Protein AF-A0AA48KGI3-F1 (afdb_monomer_lite)

Secondary structure (DSSP, 8-state):
------------------STTSTTSTTSHHHHHHHHHHHTT---S---EEES-S--B-STT----SSGGGGGTS-SSB-SEEEE--TT-HHHHHHHHHHHHHH-SS-EEEE-PPTTSS--SS-EEE---------

Sequence (135 aa):
MGKEGQHQAIDLVAFTLEEPPFFRTEHMGSAHHAKGLRDAGREVKAMVALEMIGYFSDAPRSQGYPIGLLKLFYPSQGDFIAVVGNLGGFGLTRLVKGAMRAATPLPVQSINPPKPFPASTFRIISITGRKASRP

pLDDT: mean 77.74, std 17.71, range [29.34, 96.0]

Structure (mmCIF, N/CA/C/O backbone):
data_AF-A0AA48KGI3-F1
#
_entry.id   AF-A0AA48KGI3-F1
#
loop_
_atom_site.group_PDB
_atom_site.id
_atom_site.type_symbol
_atom_site.label_atom_id
_atom_site.label_alt_id
_atom_site.label_comp_id
_atom_site.label_asym_id
_atom_site.label_entity_id
_atom_site.label_seq_id
_atom_site.pdbx_PDB_ins_code
_atom_site.Cartn_x
_atom_site.Cartn_y
_atom_site.Cartn_z
_atom_site.occupancy
_atom_site.B_iso_or_equiv
_atom_site.auth_seq_id
_atom_site.auth_comp_id
_atom_site.auth_asym_id
_atom_site.auth_atom_id
_atom_site.pdbx_PDB_model_num
ATOM 1 N N . MET A 1 1 ? -15.051 -27.908 18.268 1.00 35.75 1 MET A N 1
ATOM 2 C CA . MET A 1 1 ? -15.424 -26.509 18.567 1.00 35.75 1 MET A CA 1
ATOM 3 C C . MET A 1 1 ? -15.071 -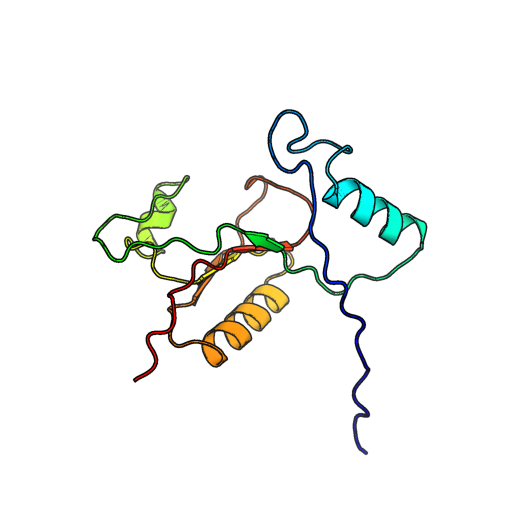25.663 17.345 1.00 35.75 1 MET A C 1
ATOM 5 O O . MET A 1 1 ? -13.910 -25.313 17.170 1.00 35.75 1 MET A O 1
ATOM 9 N N . GLY A 1 2 ? -16.011 -25.488 16.412 1.00 40.22 2 GLY A N 1
ATOM 10 C CA . GLY A 1 2 ? -15.762 -24.784 15.150 1.00 40.22 2 GLY A CA 1
ATOM 11 C C . GLY A 1 2 ? -15.642 -23.282 15.386 1.00 40.22 2 GLY A C 1
ATOM 12 O O . GLY A 1 2 ? -16.462 -22.709 16.095 1.00 40.22 2 GLY A O 1
ATOM 13 N N . LYS A 1 3 ? -14.612 -22.640 14.828 1.00 46.69 3 LYS A N 1
ATOM 14 C CA . LYS A 1 3 ? -14.581 -21.178 14.750 1.00 46.69 3 LYS A CA 1
ATOM 15 C C . LYS A 1 3 ? -15.555 -20.763 13.654 1.00 46.69 3 LYS A C 1
ATOM 17 O O . LYS A 1 3 ? -15.201 -20.816 12.480 1.00 46.69 3 LYS A O 1
ATOM 22 N N . GLU A 1 4 ? -16.773 -20.396 14.037 1.00 46.84 4 GLU A N 1
ATOM 23 C CA . GLU A 1 4 ? -17.673 -19.646 13.164 1.00 46.84 4 GLU A CA 1
ATOM 24 C C . GLU A 1 4 ? -16.917 -18.412 12.656 1.00 46.84 4 GLU A C 1
ATOM 26 O O . GLU A 1 4 ? -16.360 -17.627 13.432 1.00 46.84 4 GLU A O 1
ATOM 31 N N . GLY A 1 5 ? -16.779 -18.318 11.334 1.00 49.88 5 GLY A N 1
ATOM 32 C CA . GLY A 1 5 ? -16.014 -17.265 10.687 1.00 49.88 5 GLY A CA 1
ATOM 33 C C . GLY A 1 5 ? -16.661 -15.922 10.983 1.00 49.88 5 GLY A C 1
ATOM 34 O O . GLY A 1 5 ? -17.792 -15.679 10.579 1.00 49.88 5 GLY A O 1
ATOM 35 N N . GLN A 1 6 ? -15.958 -15.038 11.687 1.00 60.78 6 GLN A N 1
ATOM 36 C CA . GLN A 1 6 ? -16.420 -13.664 11.841 1.00 60.78 6 GLN A CA 1
ATOM 37 C C . GLN A 1 6 ? -16.482 -13.016 10.457 1.00 60.78 6 GLN A C 1
ATOM 39 O O . GLN A 1 6 ? -15.441 -12.754 9.850 1.00 60.78 6 GLN A O 1
ATOM 44 N N . HIS A 1 7 ? -17.695 -12.764 9.961 1.00 67.62 7 HIS A N 1
ATOM 45 C CA . HIS A 1 7 ? -17.908 -11.969 8.758 1.00 67.62 7 HIS A CA 1
ATOM 46 C C . HIS A 1 7 ? -17.325 -10.579 9.012 1.00 67.62 7 HIS A C 1
ATOM 48 O O . HIS A 1 7 ? -17.794 -9.829 9.867 1.00 67.62 7 HIS A O 1
ATOM 54 N N . GLN A 1 8 ? -16.240 -10.264 8.313 1.00 77.25 8 GLN A N 1
ATOM 55 C CA . GLN A 1 8 ? -15.561 -8.985 8.436 1.00 77.25 8 GLN A CA 1
ATOM 56 C C . GLN A 1 8 ? -16.114 -8.065 7.350 1.00 77.25 8 GLN A C 1
ATOM 58 O O . GLN A 1 8 ? -16.097 -8.429 6.176 1.00 77.25 8 GLN A O 1
ATOM 63 N N . ALA A 1 9 ? -16.641 -6.904 7.741 1.00 88.31 9 ALA A N 1
ATOM 64 C CA . ALA A 1 9 ? -17.116 -5.915 6.782 1.00 88.31 9 ALA A CA 1
ATOM 65 C C . ALA A 1 9 ? -15.939 -5.396 5.943 1.00 88.31 9 ALA A C 1
ATOM 67 O O . ALA A 1 9 ? -14.866 -5.112 6.481 1.00 88.31 9 ALA A O 1
ATOM 68 N N . ILE A 1 10 ? -16.151 -5.294 4.632 1.00 90.19 10 ILE A N 1
ATOM 69 C CA . ILE A 1 10 ? -15.181 -4.762 3.676 1.00 90.19 10 ILE A CA 1
ATOM 70 C C . ILE A 1 10 ? -15.807 -3.530 3.033 1.00 90.19 10 ILE A C 1
ATOM 72 O O . ILE A 1 10 ? -16.849 -3.639 2.389 1.00 90.19 10 ILE A O 1
ATOM 76 N N . ASP A 1 11 ? -15.137 -2.390 3.175 1.00 91.25 11 ASP A N 1
ATOM 77 C CA . ASP A 1 11 ? -15.496 -1.158 2.481 1.00 91.25 11 ASP A CA 1
ATOM 78 C C . ASP A 1 11 ? -14.632 -1.049 1.212 1.00 91.25 11 ASP A C 1
ATOM 80 O O . ASP A 1 11 ? -13.401 -1.006 1.284 1.00 91.25 11 ASP A O 1
ATOM 84 N N . LEU A 1 12 ? -15.273 -1.028 0.041 1.00 93.12 12 LEU A N 1
ATOM 85 C CA . LEU A 1 12 ? -14.619 -0.725 -1.234 1.00 93.12 12 LEU A CA 1
ATOM 86 C C . LEU A 1 12 ? -14.856 0.749 -1.550 1.00 93.12 12 LEU A C 1
ATOM 88 O O . LEU A 1 12 ? -15.993 1.160 -1.775 1.00 93.12 12 LEU A O 1
ATOM 92 N N . VAL A 1 13 ? -13.788 1.545 -1.543 1.00 92.62 13 VAL A N 1
ATOM 93 C CA . VAL A 1 13 ? -13.886 3.004 -1.655 1.00 92.62 13 VAL A CA 1
ATOM 94 C C . VAL A 1 13 ? -12.927 3.514 -2.722 1.00 92.62 13 VAL A C 1
ATOM 96 O O . VAL A 1 13 ? -11.745 3.177 -2.713 1.00 92.62 13 VAL A O 1
ATOM 99 N N . ALA A 1 14 ? -13.439 4.344 -3.629 1.00 91.44 14 ALA A N 1
ATOM 100 C CA . ALA A 1 14 ? -12.645 5.086 -4.599 1.00 91.44 14 ALA A CA 1
ATOM 101 C C . ALA A 1 14 ? -12.515 6.537 -4.121 1.00 91.44 14 ALA A C 1
ATOM 103 O O . ALA A 1 14 ? -13.507 7.263 -4.053 1.00 91.44 14 ALA A O 1
ATOM 104 N N . PHE A 1 15 ? -11.304 6.947 -3.743 1.00 89.56 15 PHE A N 1
ATOM 105 C CA . PHE A 1 15 ? -11.052 8.302 -3.257 1.00 89.56 15 PHE A CA 1
ATOM 106 C C . PHE A 1 15 ? -10.787 9.273 -4.408 1.00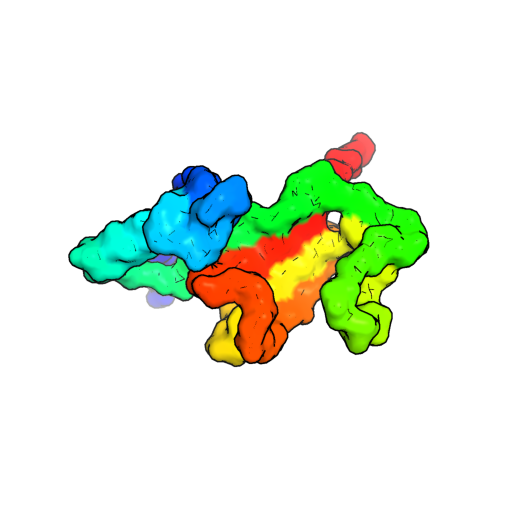 89.56 15 PHE A C 1
ATOM 108 O O . PHE A 1 15 ? -10.132 8.933 -5.389 1.00 89.56 15 PHE A O 1
ATOM 115 N N . THR A 1 16 ? -11.273 10.502 -4.256 1.00 90.75 16 THR A N 1
ATOM 116 C CA . THR A 1 16 ? -11.022 11.625 -5.166 1.00 90.75 16 THR A CA 1
ATOM 117 C C . THR A 1 16 ? -10.025 12.611 -4.553 1.00 90.75 16 THR A C 1
ATOM 119 O O . THR A 1 16 ? -9.790 12.591 -3.341 1.00 90.75 16 THR A O 1
ATOM 122 N N . LEU A 1 17 ? -9.510 13.530 -5.382 1.00 88.25 17 LEU A N 1
ATOM 123 C CA . LEU A 1 17 ? -8.647 14.648 -4.965 1.00 88.25 17 LEU A CA 1
ATOM 124 C C . LEU A 1 17 ? -7.318 14.205 -4.328 1.00 88.25 17 LEU A C 1
ATOM 126 O O . LEU A 1 17 ? -6.852 14.825 -3.376 1.00 88.25 17 LEU A O 1
ATOM 130 N N . GLU A 1 18 ? -6.735 13.109 -4.821 1.00 81.06 18 GLU A N 1
ATOM 131 C CA . GLU A 1 18 ? -5.412 12.656 -4.376 1.00 81.06 18 GLU A CA 1
ATOM 132 C C . GLU A 1 18 ? -4.308 13.573 -4.922 1.00 81.06 18 GLU A C 1
ATOM 134 O O . GLU A 1 18 ? -3.421 13.955 -4.177 1.00 81.06 18 GLU A O 1
ATOM 139 N N . GLU A 1 19 ? -4.451 14.063 -6.152 1.00 79.25 19 GLU A N 1
ATOM 140 C CA . GLU A 1 19 ? -3.463 14.920 -6.812 1.00 79.25 19 GLU A CA 1
ATOM 141 C C . GLU A 1 19 ? -3.491 16.396 -6.339 1.00 79.25 19 GLU A C 1
ATOM 143 O O . GLU A 1 19 ? -4.481 16.874 -5.757 1.00 79.25 19 GLU A O 1
ATOM 148 N N . PRO A 1 20 ? -2.420 17.178 -6.597 1.00 79.25 20 PRO A N 1
ATOM 149 C CA . PRO A 1 20 ? -2.437 18.628 -6.422 1.00 79.25 20 PRO A CA 1
ATOM 150 C C . PRO A 1 20 ? -3.647 19.275 -7.130 1.00 79.25 20 PRO A C 1
ATOM 152 O O . PRO A 1 20 ? -4.012 18.852 -8.227 1.00 79.25 20 PRO A O 1
ATOM 155 N N . PRO A 1 21 ? -4.280 20.308 -6.540 1.00 86.88 21 PRO A N 1
ATOM 156 C CA . PRO A 1 21 ? -3.822 21.112 -5.400 1.00 86.88 21 PRO A CA 1
ATOM 157 C C . PRO A 1 21 ? -4.157 20.542 -4.011 1.00 86.88 21 PRO A C 1
ATOM 159 O O . PRO A 1 21 ? -3.723 21.108 -3.012 1.00 86.88 21 PRO A O 1
ATOM 162 N N . PHE A 1 22 ? -4.920 19.450 -3.921 1.00 84.56 22 PHE A N 1
ATOM 163 C CA . PHE A 1 22 ? -5.415 18.927 -2.639 1.00 84.56 22 PHE A CA 1
ATOM 164 C C . PHE A 1 22 ? -4.535 17.836 -2.028 1.00 84.56 22 PHE A C 1
ATOM 166 O O . PHE A 1 22 ? -4.759 17.456 -0.873 1.00 84.56 22 PHE A O 1
ATOM 173 N N . PHE A 1 23 ? -3.523 17.364 -2.759 1.00 82.44 23 PHE A N 1
ATOM 174 C CA . PHE A 1 23 ? -2.558 16.385 -2.269 1.00 82.44 23 PHE A CA 1
ATOM 175 C C . PHE A 1 23 ? -2.025 16.748 -0.879 1.00 82.44 23 PHE A C 1
ATOM 177 O O . PHE A 1 23 ? -1.511 17.843 -0.643 1.00 82.44 23 PHE A O 1
ATOM 184 N N . ARG A 1 24 ? -2.127 15.787 0.045 1.00 81.06 24 ARG A N 1
ATOM 185 C CA . ARG A 1 24 ? -1.693 15.878 1.452 1.00 81.06 24 ARG A CA 1
ATOM 186 C C . ARG A 1 24 ? -2.428 16.934 2.289 1.00 81.06 24 ARG A C 1
ATOM 188 O O . ARG A 1 24 ? -1.883 17.387 3.295 1.00 81.06 24 ARG A O 1
ATOM 195 N N . THR A 1 25 ? -3.659 17.286 1.923 1.00 85.44 25 THR A N 1
ATOM 196 C CA . THR A 1 25 ? -4.535 18.171 2.712 1.00 85.44 25 THR A CA 1
ATOM 197 C C . THR A 1 25 ? -5.710 17.408 3.331 1.00 85.44 25 THR A C 1
ATOM 199 O O . THR A 1 25 ? -5.985 16.257 2.989 1.00 85.44 25 THR A O 1
ATOM 202 N N . GLU A 1 26 ? -6.444 18.053 4.238 1.00 87.12 26 GLU A N 1
ATOM 203 C CA . GLU A 1 26 ? -7.674 17.496 4.817 1.00 87.12 26 GLU A CA 1
ATOM 204 C C . GLU A 1 26 ? -8.839 17.390 3.819 1.00 87.12 26 GLU A C 1
ATOM 206 O O . GLU A 1 26 ? -9.814 16.694 4.092 1.00 87.12 26 GLU A O 1
ATOM 211 N N . HIS A 1 27 ? -8.714 18.023 2.649 1.00 90.69 27 HIS A N 1
ATOM 212 C CA . HIS A 1 27 ? -9.725 18.020 1.592 1.00 90.69 27 HIS A CA 1
ATOM 213 C C . HIS A 1 27 ? -9.668 16.777 0.692 1.00 90.69 27 HIS A C 1
ATOM 215 O O . HIS A 1 27 ? -10.544 16.589 -0.151 1.00 90.69 27 HIS A O 1
ATOM 221 N N . MET A 1 28 ? -8.666 15.906 0.861 1.00 91.50 28 MET A N 1
ATOM 222 C CA . MET A 1 28 ? -8.613 14.628 0.148 1.00 91.50 28 MET A CA 1
ATOM 223 C C . MET A 1 28 ? -9.818 13.756 0.524 1.00 91.50 28 MET A C 1
ATOM 225 O O . MET A 1 28 ? -10.193 13.665 1.697 1.00 91.50 28 MET A O 1
ATOM 229 N N . GLY A 1 29 ? -10.376 13.019 -0.443 1.00 90.50 29 GLY A N 1
ATOM 230 C CA . GLY A 1 29 ? -11.484 12.095 -0.174 1.00 90.50 29 GLY A CA 1
ATOM 231 C C . GLY A 1 29 ? -11.136 11.048 0.894 1.00 90.50 29 GLY A C 1
ATOM 232 O O . GLY A 1 29 ? -11.970 10.702 1.732 1.00 90.50 29 GLY A O 1
ATOM 233 N N . SER A 1 30 ? -9.876 10.601 0.927 1.00 89.62 30 SER A N 1
ATOM 234 C CA . SER A 1 30 ? -9.360 9.682 1.947 1.00 89.62 30 SER A CA 1
ATOM 235 C C . SER A 1 30 ? -9.319 10.305 3.346 1.00 89.62 30 SER A C 1
ATOM 237 O O . SER A 1 30 ? -9.669 9.635 4.319 1.00 89.62 30 SER A O 1
ATOM 239 N N . ALA A 1 31 ? -8.960 11.589 3.463 1.00 89.94 31 ALA A N 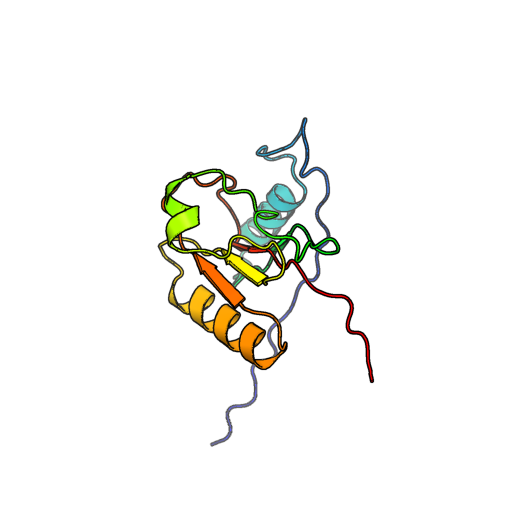1
ATOM 240 C CA . ALA A 1 31 ? -8.938 12.315 4.732 1.00 89.94 31 ALA A CA 1
ATOM 241 C C . ALA A 1 31 ? -10.356 12.510 5.293 1.00 89.94 31 ALA A C 1
ATOM 243 O O . ALA A 1 31 ? -10.597 12.239 6.474 1.00 89.94 31 ALA A O 1
ATOM 244 N N . HIS A 1 32 ? -11.312 12.882 4.437 1.00 92.69 32 HIS A N 1
ATOM 245 C CA . HIS A 1 32 ? -12.725 12.975 4.807 1.00 92.69 32 HIS A CA 1
ATOM 246 C C . HIS A 1 32 ? -13.297 11.629 5.262 1.00 92.69 32 HIS A C 1
ATOM 248 O O . HIS A 1 32 ? -13.930 11.551 6.316 1.00 92.69 32 HIS A O 1
ATOM 254 N N . HIS A 1 33 ? -13.045 10.554 4.511 1.00 91.81 33 HIS A N 1
ATOM 255 C CA . HIS A 1 33 ? -13.531 9.221 4.863 1.00 91.81 33 HIS A CA 1
ATOM 256 C C . HIS A 1 33 ? -12.948 8.731 6.195 1.00 91.81 33 HIS A C 1
ATOM 258 O O . HIS A 1 33 ? -13.676 8.266 7.071 1.00 91.81 33 HIS A O 1
ATOM 264 N N . ALA A 1 34 ? -11.642 8.913 6.391 1.00 90.81 34 ALA A N 1
ATOM 265 C CA . ALA A 1 34 ? -10.966 8.599 7.640 1.00 90.81 34 ALA A CA 1
ATOM 266 C C . ALA A 1 34 ? -11.532 9.357 8.844 1.00 90.81 34 ALA A C 1
ATOM 268 O O . ALA A 1 34 ? -11.723 8.773 9.914 1.00 90.81 34 ALA A O 1
ATOM 269 N N . LYS A 1 35 ? -11.804 10.657 8.673 1.00 91.12 35 LYS A N 1
ATOM 270 C CA . LYS A 1 35 ? -12.456 11.475 9.694 1.00 91.12 35 LYS A CA 1
ATOM 271 C C . LYS A 1 35 ? -13.853 10.940 10.005 1.00 91.12 35 LYS A C 1
ATOM 273 O O . LYS A 1 35 ? -14.151 10.747 11.176 1.00 91.12 35 LYS A O 1
ATOM 278 N N . GLY A 1 36 ? -14.657 10.623 8.990 1.00 93.81 36 GLY A N 1
ATOM 279 C CA . GLY A 1 36 ? -15.992 10.050 9.175 1.00 93.81 36 GLY A CA 1
ATOM 280 C C . GLY A 1 36 ? -15.979 8.728 9.949 1.00 93.81 36 GLY A C 1
ATOM 281 O O . GLY A 1 36 ? -16.755 8.559 10.885 1.00 93.81 36 GLY A O 1
ATOM 282 N N . LEU A 1 37 ? -15.055 7.816 9.626 1.00 92.31 37 LEU A N 1
ATOM 283 C CA . LEU A 1 37 ? -14.891 6.556 10.362 1.00 92.31 37 LEU A CA 1
ATOM 284 C C . LEU A 1 37 ? -14.517 6.792 11.830 1.00 92.31 37 LEU A C 1
ATOM 286 O O . LEU A 1 37 ? -15.087 6.159 12.719 1.00 92.31 37 LEU A O 1
ATOM 290 N N . ARG A 1 38 ? -13.587 7.718 12.090 1.00 91.12 38 ARG A N 1
ATOM 291 C CA . ARG A 1 38 ? -13.171 8.072 13.452 1.00 91.12 38 ARG A CA 1
ATOM 292 C C . ARG A 1 38 ? -14.314 8.696 14.248 1.00 91.12 38 ARG A C 1
ATOM 294 O O . ARG A 1 38 ? -14.540 8.292 15.383 1.00 91.12 38 ARG A O 1
ATOM 301 N N . ASP A 1 39 ? -15.023 9.653 13.660 1.00 94.81 39 ASP A N 1
ATOM 302 C CA . ASP A 1 39 ? -16.123 10.365 14.314 1.00 94.81 39 ASP A CA 1
ATOM 303 C C . ASP A 1 39 ? -17.307 9.416 14.602 1.00 94.81 39 ASP A C 1
ATOM 305 O O . ASP A 1 39 ? -17.994 9.570 15.607 1.00 94.81 39 ASP A O 1
ATOM 309 N N . ALA A 1 40 ? -17.494 8.378 13.778 1.00 94.88 40 ALA A N 1
ATOM 310 C CA . ALA A 1 40 ? -18.465 7.305 13.999 1.00 94.88 40 ALA A CA 1
ATOM 311 C C . ALA A 1 40 ? -17.976 6.187 14.947 1.00 94.88 40 ALA A C 1
ATOM 313 O O . ALA A 1 40 ? -18.674 5.188 15.118 1.00 94.88 40 ALA A O 1
ATOM 314 N N . GLY A 1 41 ? -16.771 6.295 15.522 1.00 92.38 41 GLY A N 1
ATOM 315 C CA . GLY A 1 41 ? -16.206 5.277 16.416 1.00 92.38 41 GLY A CA 1
ATOM 316 C C . GLY A 1 41 ? -15.951 3.918 15.747 1.00 92.38 41 GLY A C 1
ATOM 317 O O . GLY A 1 41 ? -15.945 2.889 16.420 1.00 92.38 41 GLY A O 1
ATOM 318 N N . ARG A 1 42 ? -15.770 3.885 14.420 1.00 90.38 42 ARG A N 1
ATOM 319 C CA . ARG A 1 42 ? -15.577 2.649 13.650 1.00 90.38 42 ARG A CA 1
ATOM 320 C C . ARG A 1 42 ? -14.141 2.149 13.784 1.00 90.38 42 ARG A C 1
ATOM 322 O O . ARG A 1 42 ? -13.193 2.830 13.393 1.00 90.38 42 ARG A O 1
ATOM 329 N N . GLU A 1 43 ? -13.977 0.921 14.266 1.00 87.75 43 GLU A N 1
ATOM 330 C CA . GLU A 1 43 ? -12.669 0.269 14.310 1.00 87.75 43 GLU A CA 1
ATOM 331 C C . GLU A 1 43 ? -12.262 -0.247 12.919 1.00 87.75 43 GLU A C 1
ATOM 333 O O . GLU A 1 43 ? -12.982 -1.022 12.286 1.00 87.75 43 GLU A O 1
ATOM 338 N N . VAL A 1 44 ? -11.075 0.153 12.451 1.00 87.12 44 VAL A N 1
ATOM 339 C CA . VAL A 1 44 ? -10.504 -0.288 11.170 1.00 87.12 44 VAL A CA 1
ATOM 340 C C . VAL A 1 44 ? -9.297 -1.182 11.429 1.00 87.12 44 VAL A C 1
ATOM 342 O O . VAL A 1 44 ? -8.226 -0.712 11.815 1.00 87.12 44 VAL A O 1
ATOM 345 N N . LYS A 1 45 ? -9.439 -2.483 11.155 1.00 86.25 45 LYS A N 1
ATOM 346 C CA . LYS A 1 45 ? -8.345 -3.456 11.331 1.00 86.25 45 LYS A CA 1
ATOM 347 C C . LYS A 1 45 ? -7.207 -3.237 10.340 1.00 86.25 45 LYS A C 1
ATOM 349 O O . LYS A 1 45 ? -6.031 -3.364 10.697 1.00 86.25 45 LYS A O 1
ATOM 354 N N . ALA A 1 46 ? -7.545 -2.928 9.089 1.00 84.94 46 ALA A N 1
ATOM 355 C CA . ALA A 1 46 ? -6.603 -2.641 8.018 1.00 84.94 46 ALA A CA 1
ATOM 356 C C . ALA A 1 46 ? -7.251 -1.818 6.903 1.00 84.94 46 ALA A C 1
ATOM 358 O O . ALA A 1 46 ? -8.462 -1.832 6.731 1.00 84.94 46 ALA A O 1
ATOM 359 N N . MET A 1 47 ? -6.402 -1.140 6.138 1.00 86.88 47 MET A N 1
ATOM 360 C CA . MET A 1 47 ? -6.740 -0.515 4.866 1.00 86.88 47 MET A CA 1
ATOM 361 C C . MET A 1 47 ? -5.752 -1.065 3.833 1.00 86.88 47 MET A C 1
ATOM 363 O O . MET A 1 47 ? -4.628 -1.418 4.191 1.00 86.88 47 MET A O 1
ATOM 367 N N . VAL A 1 48 ? -6.195 -1.222 2.594 1.00 86.38 48 VAL A N 1
ATOM 368 C CA . VAL A 1 48 ? -5.366 -1.643 1.464 1.00 86.38 48 VAL A CA 1
ATOM 369 C C . VAL A 1 48 ? -5.638 -0.628 0.367 1.00 86.38 48 VAL A C 1
ATOM 371 O O . VAL A 1 48 ? -6.678 -0.704 -0.279 1.00 86.38 48 VAL A O 1
ATOM 374 N N . ALA A 1 49 ? -4.757 0.355 0.198 1.00 86.25 49 ALA A N 1
ATOM 375 C CA . ALA A 1 49 ? -4.849 1.260 -0.945 1.00 86.25 49 ALA A CA 1
ATOM 376 C C . ALA A 1 49 ? -4.136 0.634 -2.137 1.00 86.25 49 ALA A C 1
ATOM 378 O O . ALA A 1 49 ? -2.973 0.257 -2.007 1.00 86.25 49 ALA A O 1
ATOM 379 N N . LEU A 1 50 ? -4.833 0.520 -3.265 1.00 84.94 50 LEU A N 1
ATOM 380 C CA . LEU A 1 50 ? -4.254 0.089 -4.530 1.00 84.94 50 LEU A CA 1
ATOM 381 C C . LEU A 1 50 ? -3.721 1.315 -5.259 1.00 84.94 50 LEU A C 1
ATOM 383 O O . LEU A 1 50 ? -4.499 2.178 -5.655 1.00 84.94 50 LEU A O 1
ATOM 387 N N . GLU A 1 51 ? -2.409 1.366 -5.458 1.00 74.38 51 GLU A N 1
ATOM 388 C CA . GLU A 1 51 ? -1.768 2.463 -6.180 1.00 74.38 51 GLU A CA 1
ATOM 389 C C . GLU A 1 51 ? -0.891 1.965 -7.319 1.00 74.38 51 GLU A C 1
ATOM 391 O O . GLU A 1 51 ? -0.207 0.941 -7.197 1.00 74.38 51 GLU A O 1
ATOM 396 N N . MET A 1 52 ? -0.915 2.739 -8.408 1.00 73.81 52 MET A N 1
ATOM 397 C CA . MET A 1 52 ? -0.157 2.506 -9.639 1.00 73.81 52 MET A CA 1
ATOM 398 C C . MET A 1 52 ? -0.428 1.132 -10.278 1.00 73.81 52 MET A C 1
ATOM 400 O O . MET A 1 52 ? 0.488 0.417 -10.672 1.00 73.81 52 MET A O 1
ATOM 404 N N . ILE A 1 53 ? -1.703 0.756 -10.399 1.00 73.06 53 ILE A 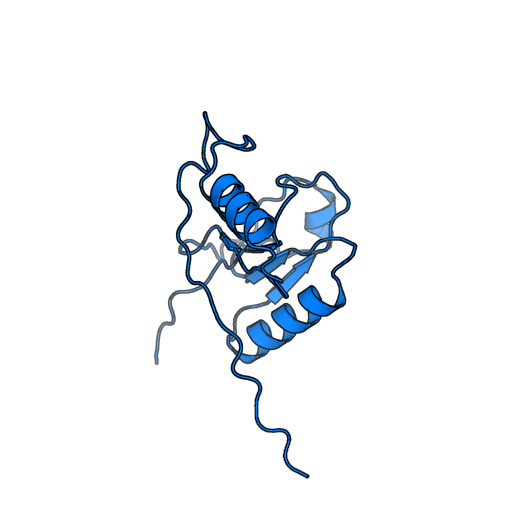N 1
ATOM 405 C CA . ILE A 1 5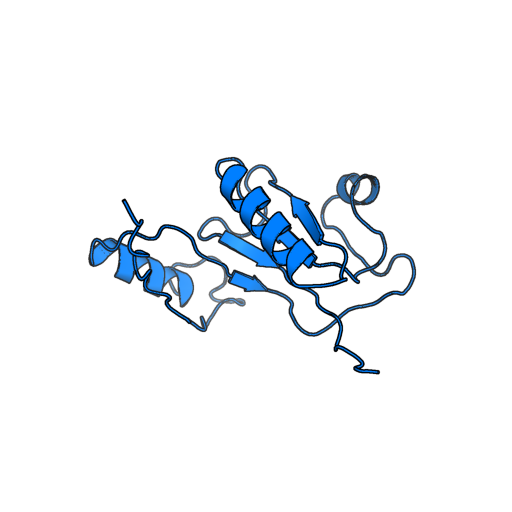3 ? -2.130 -0.458 -11.112 1.00 73.06 53 ILE A CA 1
ATOM 406 C C . ILE A 1 53 ? -2.234 -0.202 -12.628 1.00 73.06 53 ILE A C 1
ATOM 408 O O . ILE A 1 53 ? -2.677 0.862 -13.053 1.00 73.06 53 ILE A O 1
ATOM 412 N N . GLY A 1 54 ? -1.885 -1.196 -13.454 1.00 68.88 54 GLY A N 1
ATOM 413 C CA . GLY A 1 54 ? -2.238 -1.222 -14.886 1.00 68.88 54 GLY A CA 1
ATOM 414 C C . GLY A 1 54 ? -1.123 -0.935 -15.900 1.00 68.88 54 GLY A C 1
ATOM 415 O O . GLY A 1 54 ? -1.358 -1.114 -17.093 1.00 68.88 54 GLY A O 1
ATOM 416 N N . TYR A 1 55 ? 0.086 -0.570 -15.466 1.00 76.75 55 TYR A N 1
ATOM 417 C CA . TYR A 1 55 ? 1.259 -0.424 -16.338 1.00 76.75 55 TYR A CA 1
ATOM 418 C C . TYR A 1 55 ? 2.492 -1.086 -15.708 1.00 76.75 55 TYR A C 1
ATOM 420 O O . TYR A 1 55 ? 2.707 -0.971 -14.503 1.00 76.75 55 TYR A O 1
ATOM 428 N N . PHE A 1 56 ? 3.292 -1.786 -16.515 1.00 81.62 56 PHE A N 1
ATOM 429 C CA . PHE A 1 56 ? 4.538 -2.431 -16.090 1.00 81.62 56 PHE A CA 1
ATOM 430 C C . PHE A 1 56 ? 5.557 -2.443 -17.236 1.00 81.62 56 PHE A C 1
ATOM 432 O O . PHE A 1 56 ? 5.204 -2.245 -18.399 1.00 81.62 56 PHE A O 1
ATOM 439 N N . SER A 1 57 ? 6.826 -2.687 -16.905 1.00 80.50 57 SER A N 1
ATOM 440 C CA . SER A 1 57 ? 7.889 -2.889 -17.892 1.00 80.50 57 SER A CA 1
ATOM 441 C C . SER A 1 57 ? 8.897 -3.918 -17.388 1.00 80.50 57 SER A C 1
ATOM 443 O O . SER A 1 57 ? 9.508 -3.736 -16.335 1.00 80.50 57 SER A O 1
ATOM 445 N N . ASP A 1 58 ? 9.105 -4.967 -18.174 1.00 86.19 58 ASP A N 1
ATOM 446 C CA . ASP A 1 58 ? 10.103 -6.023 -17.974 1.00 86.19 58 ASP A CA 1
ATOM 447 C C . ASP A 1 58 ? 11.484 -5.660 -18.558 1.00 86.19 58 ASP A C 1
ATOM 449 O O . ASP A 1 58 ? 12.453 -6.413 -18.432 1.00 86.19 58 ASP A O 1
ATOM 453 N N . ALA A 1 59 ? 11.617 -4.471 -19.156 1.00 87.06 59 ALA A N 1
ATOM 454 C CA . ALA A 1 59 ? 12.887 -3.999 -19.679 1.00 87.06 59 ALA A CA 1
ATOM 455 C C . ALA A 1 59 ? 13.922 -3.828 -18.546 1.00 87.06 59 ALA A C 1
ATOM 457 O O . ALA A 1 59 ? 13.602 -3.323 -17.463 1.00 87.06 59 ALA A O 1
ATOM 458 N N . PRO A 1 60 ? 15.198 -4.183 -18.775 1.00 87.38 60 PRO A N 1
ATOM 459 C CA . PRO A 1 60 ? 16.247 -3.953 -17.792 1.00 87.38 60 PRO A CA 1
ATOM 460 C C . PRO A 1 60 ? 16.331 -2.478 -17.374 1.00 87.38 60 PRO A C 1
ATOM 462 O O . PRO A 1 60 ? 16.422 -1.591 -18.221 1.00 87.38 60 PRO A O 1
ATOM 465 N N . ARG A 1 61 ? 16.396 -2.224 -16.059 1.00 86.50 61 ARG A N 1
ATOM 466 C CA . ARG A 1 61 ? 16.482 -0.875 -15.456 1.00 86.50 61 ARG A CA 1
ATOM 467 C C . ARG A 1 61 ? 15.239 0.006 -15.670 1.00 86.50 61 ARG A C 1
ATOM 469 O O . ARG A 1 61 ? 15.348 1.223 -15.536 1.00 86.50 61 ARG A O 1
ATOM 476 N N . SER A 1 62 ? 14.078 -0.583 -15.956 1.00 85.00 62 SER A N 1
ATOM 477 C CA . SER A 1 62 ? 12.804 0.140 -16.062 1.00 85.00 62 SER A CA 1
ATOM 478 C C . SER A 1 62 ? 12.275 0.662 -14.720 1.00 85.00 62 SER A C 1
ATOM 480 O O . SER A 1 62 ? 11.502 1.618 -14.701 1.00 85.00 62 SER A O 1
ATOM 482 N N . GLN A 1 63 ? 12.706 0.085 -13.591 1.00 85.38 63 GLN A N 1
ATOM 483 C CA . GLN A 1 63 ? 12.250 0.503 -12.268 1.00 85.38 63 GLN A CA 1
ATOM 484 C C . GLN A 1 63 ? 13.100 1.640 -11.687 1.00 85.38 63 GLN A C 1
ATOM 486 O O . GLN A 1 63 ? 14.275 1.475 -11.338 1.00 85.38 63 GLN A O 1
ATOM 491 N N . GLY A 1 64 ? 12.462 2.796 -11.505 1.00 80.38 64 GLY A N 1
ATOM 492 C CA . GLY A 1 64 ? 12.998 3.918 -10.740 1.00 80.38 64 GLY A CA 1
ATOM 493 C C . GLY A 1 64 ? 12.755 3.758 -9.237 1.00 80.38 64 GLY A C 1
ATOM 494 O O . GLY A 1 64 ? 11.725 3.241 -8.810 1.00 80.38 64 GLY A O 1
ATOM 495 N N . TYR A 1 65 ? 13.693 4.244 -8.423 1.00 80.06 65 TYR A N 1
ATOM 496 C CA . TYR A 1 65 ? 13.525 4.345 -6.972 1.00 80.06 65 TYR A CA 1
ATOM 497 C C . TYR A 1 65 ? 13.928 5.744 -6.509 1.00 80.06 65 TYR A C 1
ATOM 499 O O . TYR A 1 65 ? 14.966 6.236 -6.961 1.00 80.06 65 TYR A O 1
ATOM 507 N N . PRO A 1 66 ? 13.173 6.362 -5.582 1.00 72.88 66 PRO A N 1
ATOM 508 C CA . PRO A 1 66 ? 13.502 7.690 -5.064 1.00 72.88 66 PRO A CA 1
ATOM 509 C C . PRO A 1 66 ? 14.804 7.693 -4.249 1.00 72.88 66 PRO A C 1
ATOM 511 O O . PRO A 1 66 ? 15.482 8.710 -4.164 1.00 72.88 66 PRO A O 1
ATOM 514 N N . ILE A 1 67 ? 15.174 6.548 -3.663 1.00 79.00 67 ILE A N 1
ATOM 515 C CA . ILE A 1 67 ? 16.380 6.381 -2.849 1.00 79.00 67 ILE A CA 1
ATOM 516 C C . ILE A 1 67 ? 17.297 5.367 -3.534 1.00 79.00 67 ILE A C 1
ATOM 518 O O . ILE A 1 67 ? 16.909 4.219 -3.748 1.00 79.00 67 ILE A O 1
ATOM 522 N N . GLY A 1 68 ? 18.535 5.771 -3.836 1.00 77.88 68 GLY A N 1
ATOM 523 C CA . GLY A 1 68 ? 19.502 4.941 -4.567 1.00 77.88 68 GLY A CA 1
ATOM 524 C C . GLY A 1 68 ? 19.811 3.600 -3.895 1.00 77.88 68 GLY A C 1
ATOM 525 O O . GLY A 1 68 ? 19.929 2.594 -4.587 1.00 77.88 68 GLY A O 1
ATOM 526 N N . LEU A 1 69 ? 19.846 3.559 -2.558 1.00 84.50 69 LEU A N 1
ATOM 527 C CA . LEU A 1 69 ? 20.094 2.338 -1.783 1.00 84.50 69 LEU A CA 1
ATOM 528 C C . LEU A 1 69 ? 19.054 1.234 -2.051 1.00 84.50 69 LEU A C 1
ATOM 530 O O . LEU A 1 69 ? 19.383 0.054 -1.990 1.00 84.50 69 LEU A O 1
ATOM 534 N N . LEU A 1 70 ? 17.817 1.593 -2.417 1.00 80.94 70 LEU A N 1
ATOM 535 C CA . LEU A 1 70 ? 16.775 0.615 -2.748 1.00 80.94 70 LEU A CA 1
ATOM 536 C C . LEU A 1 70 ? 17.144 -0.224 -3.980 1.00 80.94 70 LEU A C 1
ATOM 538 O O . LEU A 1 70 ? 16.773 -1.391 -4.049 1.00 80.94 70 LEU A O 1
ATOM 542 N N . LYS A 1 71 ? 17.952 0.313 -4.904 1.00 83.75 71 LYS A N 1
ATOM 543 C CA . LYS A 1 71 ? 18.426 -0.424 -6.088 1.00 83.75 71 LYS A CA 1
ATOM 544 C C . LYS A 1 71 ? 19.297 -1.634 -5.739 1.00 83.75 71 LYS A C 1
ATOM 546 O O . LYS A 1 71 ? 19.458 -2.510 -6.579 1.00 83.75 71 LYS A O 1
ATOM 551 N N . LEU A 1 72 ? 19.864 -1.679 -4.530 1.00 86.88 72 LEU A N 1
ATOM 552 C CA . LEU A 1 72 ? 20.661 -2.814 -4.062 1.00 86.88 72 LEU A CA 1
ATOM 553 C C . LEU A 1 72 ? 19.790 -3.966 -3.534 1.00 86.88 72 LEU A C 1
ATOM 555 O O . LEU A 1 72 ? 20.230 -5.110 -3.520 1.00 86.88 72 LEU A O 1
ATOM 559 N N . PHE A 1 73 ? 18.560 -3.671 -3.103 1.00 87.81 73 PHE A N 1
ATOM 560 C CA . PHE A 1 73 ? 17.677 -4.634 -2.437 1.00 87.81 73 PHE A CA 1
ATOM 561 C C . PHE A 1 73 ? 16.454 -5.029 -3.269 1.00 87.81 73 PHE A C 1
ATOM 563 O O . PHE A 1 73 ? 15.844 -6.061 -2.995 1.00 87.81 73 PHE A O 1
ATOM 570 N N . TYR A 1 74 ? 16.086 -4.224 -4.268 1.00 86.94 74 TYR A N 1
ATOM 571 C CA . TYR A 1 74 ? 14.867 -4.401 -5.053 1.00 86.94 74 TYR A CA 1
ATOM 572 C C . TYR A 1 74 ? 15.151 -4.558 -6.557 1.00 86.94 74 TYR A C 1
ATOM 574 O O . TYR A 1 74 ? 16.181 -4.082 -7.040 1.00 86.94 74 TYR A O 1
ATOM 582 N N . PRO A 1 75 ? 14.251 -5.223 -7.314 1.00 85.88 75 PRO A N 1
ATOM 583 C CA . PRO A 1 75 ? 14.454 -5.498 -8.735 1.00 85.88 75 PRO A CA 1
ATOM 584 C C . PRO A 1 75 ? 14.675 -4.243 -9.585 1.00 85.88 75 PRO A C 1
ATOM 586 O O . PRO A 1 75 ? 14.090 -3.191 -9.336 1.00 85.88 75 PRO A O 1
ATOM 589 N N . SER A 1 76 ? 15.480 -4.372 -10.639 1.00 85.69 76 SER A N 1
ATOM 590 C CA . SER A 1 76 ? 15.686 -3.303 -11.625 1.00 85.69 76 SER A CA 1
ATOM 591 C C . SER A 1 76 ? 14.586 -3.233 -12.693 1.00 85.69 76 SER A C 1
ATOM 593 O O . SER A 1 76 ? 14.513 -2.235 -13.406 1.00 85.69 76 SER A O 1
ATOM 595 N N . GLN A 1 77 ? 13.750 -4.270 -12.805 1.00 88.38 77 GLN A N 1
ATOM 596 C CA . GLN A 1 77 ? 12.581 -4.342 -13.688 1.00 88.38 77 GLN A CA 1
ATOM 597 C C . GLN A 1 77 ? 11.312 -3.997 -12.902 1.00 88.38 77 GLN A C 1
ATOM 599 O O . GLN A 1 77 ? 11.167 -4.426 -11.757 1.00 88.38 77 GLN A O 1
ATOM 604 N N . GLY A 1 78 ? 10.388 -3.265 -13.518 1.00 84.56 78 GLY A N 1
ATOM 605 C CA . GLY A 1 78 ? 9.107 -2.851 -12.942 1.00 84.56 78 GLY A CA 1
ATOM 606 C C . GLY A 1 78 ? 7.980 -3.876 -13.104 1.00 84.56 78 GLY A C 1
ATOM 607 O O . GLY A 1 78 ? 6.843 -3.474 -13.329 1.00 84.56 78 GLY A O 1
ATOM 608 N N . ASP A 1 79 ? 8.281 -5.179 -13.034 1.00 86.56 79 ASP A N 1
ATOM 609 C CA . ASP A 1 79 ? 7.309 -6.286 -13.136 1.00 86.56 79 ASP A CA 1
ATOM 610 C C . ASP A 1 79 ? 7.231 -7.089 -11.819 1.00 86.56 79 ASP A C 1
ATOM 612 O O . ASP A 1 79 ? 7.670 -8.238 -11.719 1.00 86.56 79 ASP A O 1
ATOM 616 N N . PHE A 1 80 ? 6.749 -6.446 -10.749 1.00 87.44 80 PHE A N 1
ATOM 617 C CA . PHE A 1 80 ? 6.566 -7.070 -9.434 1.00 87.44 80 PHE A CA 1
ATOM 618 C C . PHE A 1 80 ? 5.585 -6.291 -8.551 1.00 87.44 80 PHE A C 1
ATOM 620 O O . PHE A 1 80 ? 5.546 -5.071 -8.577 1.00 87.44 80 PHE A O 1
ATOM 627 N N . ILE A 1 81 ? 4.885 -6.975 -7.649 1.00 88.69 81 ILE A N 1
ATOM 628 C CA . ILE A 1 81 ? 3.996 -6.335 -6.667 1.00 88.69 81 ILE A CA 1
ATOM 629 C C . ILE A 1 81 ? 4.810 -5.781 -5.492 1.00 88.69 81 ILE A C 1
ATOM 631 O O . ILE A 1 81 ? 5.625 -6.505 -4.913 1.00 88.69 81 ILE A O 1
ATOM 635 N N . ALA A 1 82 ? 4.547 -4.543 -5.068 1.00 88.38 82 ALA A N 1
ATOM 636 C CA . ALA A 1 82 ? 5.228 -3.886 -3.953 1.00 88.38 82 ALA A CA 1
ATOM 637 C C . ALA A 1 82 ? 4.296 -3.663 -2.743 1.00 88.38 82 ALA A C 1
ATOM 639 O O . ALA A 1 82 ? 3.494 -2.735 -2.678 1.00 88.38 82 ALA A O 1
ATOM 640 N N . VAL A 1 83 ? 4.454 -4.478 -1.701 1.00 90.06 83 VAL A N 1
ATOM 641 C CA . VAL A 1 83 ? 3.711 -4.315 -0.442 1.00 90.06 83 VAL A CA 1
ATOM 642 C C . VAL A 1 83 ? 4.439 -3.321 0.471 1.00 90.06 83 VAL A C 1
ATOM 644 O O . VAL A 1 83 ? 5.455 -3.662 1.082 1.00 90.06 83 VAL A O 1
ATOM 647 N N . VAL A 1 84 ? 3.925 -2.096 0.589 1.00 85.81 84 VAL A N 1
ATOM 648 C CA . VAL A 1 84 ? 4.552 -1.023 1.377 1.00 85.81 84 VAL A CA 1
ATOM 649 C C . VAL A 1 84 ? 3.843 -0.871 2.728 1.00 85.81 84 VAL A C 1
ATOM 651 O O . VAL A 1 84 ? 2.685 -0.496 2.835 1.00 85.81 84 VAL A O 1
ATOM 654 N N . GLY A 1 85 ? 4.527 -1.203 3.814 1.00 81.25 85 GLY A N 1
ATOM 655 C CA . GLY A 1 85 ? 3.986 -1.091 5.167 1.00 81.25 85 GLY A CA 1
ATOM 656 C C . GLY A 1 85 ? 4.570 0.081 5.948 1.00 81.25 85 GLY A C 1
ATOM 657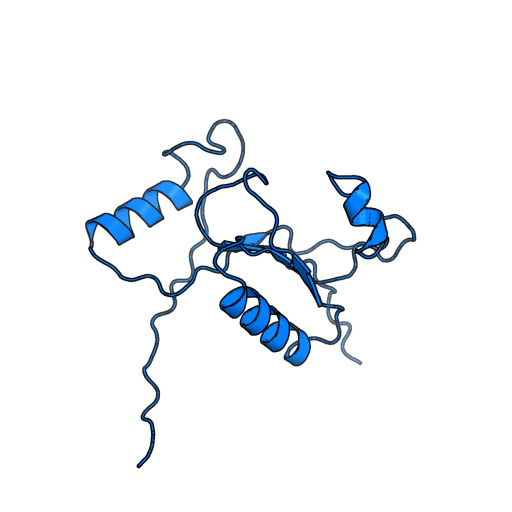 O O . GLY A 1 85 ? 5.556 0.693 5.559 1.00 81.25 85 GLY A O 1
ATOM 658 N N . ASN A 1 86 ? 4.009 0.364 7.121 1.00 75.38 86 ASN A N 1
ATOM 659 C CA . ASN A 1 86 ? 4.638 1.244 8.108 1.00 75.38 86 ASN A CA 1
ATOM 660 C C . ASN A 1 86 ? 5.581 0.443 9.029 1.00 75.38 86 ASN A C 1
ATOM 662 O O . ASN A 1 86 ? 5.408 -0.765 9.196 1.00 75.38 86 ASN A O 1
ATOM 666 N N . LEU A 1 87 ? 6.542 1.105 9.685 1.00 66.19 87 LEU A N 1
ATOM 667 C CA . LEU A 1 87 ? 7.449 0.449 10.647 1.00 66.19 87 LEU A CA 1
ATOM 668 C C . LEU A 1 87 ? 6.718 -0.297 11.781 1.00 66.19 87 LEU A C 1
ATOM 670 O O . LEU A 1 87 ? 7.211 -1.298 12.270 1.00 66.19 87 LEU A O 1
ATOM 674 N N . GLY A 1 88 ? 5.532 0.143 12.206 1.00 69.81 88 GLY A N 1
ATOM 675 C CA . GLY A 1 88 ? 4.773 -0.548 13.261 1.00 69.81 88 GLY A CA 1
ATOM 676 C C . GLY A 1 88 ? 3.974 -1.773 12.788 1.00 69.81 88 GLY A C 1
ATOM 677 O O . GLY A 1 88 ? 3.423 -2.494 13.612 1.00 69.81 88 GLY A O 1
ATOM 678 N N . GLY A 1 89 ? 3.863 -2.006 11.475 1.00 78.00 89 GLY A N 1
ATOM 679 C CA . GLY A 1 89 ? 2.907 -2.945 10.871 1.00 78.00 89 GLY A CA 1
ATOM 680 C C . GLY A 1 89 ? 3.542 -4.116 10.127 1.00 78.00 89 GLY A C 1
ATOM 681 O O . GLY A 1 89 ? 2.983 -4.589 9.131 1.00 78.00 89 GLY A O 1
ATOM 682 N N . PHE A 1 90 ? 4.698 -4.603 10.583 1.00 82.88 90 PHE A N 1
ATOM 683 C CA . PHE A 1 90 ? 5.411 -5.716 9.942 1.00 82.88 90 PHE A CA 1
ATOM 684 C C . PHE A 1 90 ? 4.558 -6.983 9.803 1.00 82.88 90 PHE A C 1
ATOM 686 O O . PHE A 1 90 ? 4.572 -7.616 8.747 1.00 82.88 90 PHE A O 1
ATOM 693 N N . GLY A 1 91 ? 3.777 -7.334 10.832 1.00 87.69 91 GLY A N 1
ATOM 694 C CA . GLY A 1 91 ? 2.920 -8.525 10.817 1.00 87.69 91 GLY A CA 1
ATOM 695 C C . GLY A 1 91 ? 1.881 -8.492 9.694 1.00 87.69 91 GLY A C 1
ATOM 696 O O . GLY A 1 91 ? 1.772 -9.443 8.923 1.00 87.69 91 GLY A O 1
ATOM 697 N N . LEU A 1 92 ? 1.187 -7.361 9.533 1.00 86.69 92 LEU A N 1
ATOM 698 C CA . LEU A 1 92 ? 0.233 -7.173 8.440 1.00 86.69 92 LEU A CA 1
ATOM 699 C C . LEU A 1 92 ? 0.928 -7.189 7.077 1.00 86.69 92 LEU A C 1
ATOM 701 O O . LEU A 1 92 ? 0.454 -7.842 6.156 1.00 86.69 92 LEU A O 1
ATOM 705 N N . THR A 1 93 ? 2.060 -6.494 6.956 1.00 89.75 93 THR A N 1
ATOM 706 C CA . THR A 1 93 ? 2.828 -6.437 5.701 1.00 89.75 93 THR A CA 1
ATOM 707 C C . THR A 1 93 ? 3.228 -7.845 5.259 1.00 89.75 93 THR A C 1
ATOM 709 O O . THR A 1 93 ? 3.067 -8.215 4.097 1.00 89.75 93 THR A O 1
ATOM 712 N N . ARG A 1 94 ? 3.695 -8.670 6.204 1.00 91.25 94 ARG A N 1
ATOM 713 C CA . ARG A 1 94 ? 4.050 -10.070 5.960 1.00 91.25 94 ARG A CA 1
ATOM 714 C C . ARG A 1 94 ? 2.835 -10.913 5.579 1.00 91.25 94 ARG A C 1
ATOM 716 O O . ARG A 1 94 ? 2.948 -11.716 4.656 1.00 91.25 94 ARG A O 1
ATOM 723 N N . LEU A 1 95 ? 1.701 -10.725 6.257 1.00 91.38 95 LEU A N 1
ATOM 724 C CA . LEU A 1 95 ? 0.448 -11.418 5.948 1.00 91.38 95 LEU A CA 1
ATOM 725 C C . LEU A 1 95 ? -0.004 -11.109 4.518 1.00 91.38 95 LEU A C 1
ATOM 727 O O . LEU A 1 95 ? -0.214 -12.032 3.736 1.00 91.38 95 LEU A O 1
ATOM 731 N N . VAL A 1 96 ? -0.074 -9.828 4.152 1.00 91.31 96 VAL A N 1
ATOM 732 C CA . VAL A 1 96 ? -0.467 -9.390 2.805 1.00 91.31 96 VAL A CA 1
ATOM 733 C C . VAL A 1 96 ? 0.509 -9.912 1.757 1.00 91.31 96 VAL A C 1
ATOM 735 O O . VAL A 1 96 ? 0.078 -10.473 0.756 1.00 91.31 96 VAL A O 1
ATOM 738 N N . LYS A 1 97 ? 1.823 -9.793 1.990 1.00 92.12 97 LYS A N 1
ATOM 739 C CA . LYS A 1 97 ? 2.839 -10.353 1.088 1.00 92.12 97 LYS A CA 1
ATOM 740 C C . LYS A 1 97 ? 2.626 -11.848 0.871 1.00 92.12 97 LYS A C 1
ATOM 742 O O . LYS A 1 97 ? 2.694 -12.308 -0.262 1.00 92.12 97 LYS A O 1
ATOM 747 N N . GLY A 1 98 ? 2.386 -12.602 1.944 1.00 94.81 98 GLY A N 1
ATOM 748 C CA . GLY A 1 98 ? 2.116 -14.037 1.876 1.00 94.81 98 GLY A CA 1
ATOM 749 C C . GLY A 1 98 ? 0.872 -14.350 1.047 1.00 94.81 98 GLY A C 1
ATOM 750 O O . GLY A 1 98 ? 0.945 -15.170 0.137 1.00 94.81 98 GLY A O 1
ATOM 751 N N . ALA A 1 99 ? -0.231 -13.645 1.307 1.00 93.31 99 ALA A N 1
ATOM 752 C CA . ALA A 1 99 ? -1.479 -13.805 0.566 1.00 93.31 99 ALA A CA 1
ATOM 753 C C . ALA A 1 99 ? -1.313 -13.473 -0.927 1.00 93.31 99 ALA A C 1
ATOM 755 O O . ALA A 1 99 ? -1.724 -14.256 -1.778 1.00 93.31 99 ALA A O 1
ATOM 756 N N . MET A 1 100 ? -0.636 -12.368 -1.254 1.00 91.56 100 MET A N 1
ATOM 757 C CA . MET A 1 100 ? -0.357 -11.984 -2.640 1.00 91.56 100 MET A CA 1
ATOM 758 C C . MET A 1 100 ? 0.519 -13.025 -3.345 1.00 91.56 100 MET A C 1
ATOM 760 O O . MET A 1 100 ? 0.186 -13.446 -4.445 1.00 91.56 100 MET A O 1
ATOM 764 N N . ARG A 1 101 ? 1.587 -13.519 -2.700 1.00 94.12 101 ARG A N 1
ATOM 765 C CA . ARG A 1 101 ? 2.443 -14.581 -3.270 1.00 94.12 101 ARG A CA 1
ATOM 766 C C . ARG A 1 101 ? 1.687 -15.875 -3.555 1.00 94.12 101 ARG A C 1
ATOM 768 O O . ARG A 1 101 ? 2.067 -16.594 -4.467 1.00 94.12 101 ARG A O 1
ATOM 775 N N . ALA A 1 102 ? 0.664 -16.189 -2.764 1.00 96.00 102 ALA A N 1
ATOM 776 C CA . ALA A 1 102 ? -0.176 -17.360 -2.993 1.00 96.00 102 ALA A CA 1
ATOM 777 C C . ALA A 1 102 ? -1.203 -17.139 -4.119 1.00 96.00 102 ALA A C 1
ATOM 779 O O . ALA A 1 102 ? -1.638 -18.101 -4.743 1.00 96.00 102 ALA A O 1
ATOM 780 N N . ALA A 1 103 ? -1.587 -15.887 -4.381 1.00 93.12 103 ALA A N 1
ATOM 781 C CA . ALA A 1 103 ? -2.628 -15.530 -5.343 1.00 93.12 103 ALA A CA 1
ATOM 782 C C . ALA A 1 103 ? -2.107 -15.230 -6.760 1.00 93.12 103 ALA A C 1
ATOM 784 O O . ALA A 1 103 ? -2.904 -15.142 -7.693 1.00 93.12 103 ALA A O 1
ATOM 785 N N . THR A 1 104 ? -0.797 -15.041 -6.947 1.00 87.69 104 THR A N 1
ATOM 786 C CA . THR A 1 104 ? -0.217 -14.674 -8.247 1.00 87.69 104 THR A CA 1
ATOM 787 C C . THR A 1 104 ? 1.182 -15.261 -8.462 1.00 87.69 104 THR A C 1
ATOM 789 O O . THR A 1 104 ? 1.946 -15.389 -7.506 1.00 87.69 104 THR A O 1
ATOM 792 N N . PRO A 1 105 ? 1.568 -15.574 -9.716 1.00 88.38 105 PRO A N 1
ATOM 793 C CA . PRO A 1 105 ? 2.942 -15.940 -10.058 1.00 88.38 105 PRO A CA 1
ATOM 794 C C . PRO A 1 105 ? 3.903 -14.738 -10.114 1.00 88.38 105 PRO A C 1
ATOM 796 O O . PRO A 1 105 ? 5.096 -14.926 -10.351 1.00 88.38 105 PRO A O 1
ATOM 799 N N . LEU A 1 106 ? 3.414 -13.502 -9.961 1.00 85.50 106 LEU A N 1
ATOM 800 C CA . LEU A 1 106 ? 4.271 -12.316 -9.950 1.00 85.50 106 LEU A CA 1
ATOM 801 C C . LEU A 1 106 ? 5.218 -12.320 -8.741 1.00 85.50 106 LEU A C 1
ATOM 803 O O . LEU A 1 106 ? 4.808 -12.697 -7.638 1.00 85.50 106 LEU A O 1
ATOM 807 N N . PRO A 1 107 ? 6.464 -11.834 -8.896 1.00 90.25 107 PRO A N 1
ATOM 808 C CA . PRO A 1 107 ? 7.304 -11.538 -7.748 1.00 90.25 107 PRO A CA 1
ATOM 809 C C . PRO A 1 107 ? 6.594 -10.544 -6.821 1.00 90.25 107 PRO A C 1
ATOM 811 O O . PRO A 1 107 ? 5.990 -9.575 -7.276 1.00 90.25 107 PRO A O 1
ATOM 814 N N . VAL A 1 108 ? 6.679 -10.772 -5.510 1.00 91.50 108 VAL A N 1
ATOM 815 C CA . VAL A 1 108 ? 6.099 -9.872 -4.503 1.00 91.50 108 VAL A CA 1
ATOM 816 C C . VAL A 1 108 ? 7.195 -9.413 -3.557 1.00 91.50 108 VAL A C 1
ATOM 818 O O . VAL A 1 108 ? 7.764 -10.205 -2.795 1.00 91.50 108 VAL A O 1
ATOM 821 N N . GLN A 1 109 ? 7.469 -8.118 -3.587 1.00 90.75 109 GLN A N 1
ATOM 822 C CA . GLN A 1 109 ? 8.406 -7.439 -2.708 1.00 90.75 109 GLN A CA 1
ATOM 823 C C . GLN A 1 109 ? 7.669 -6.719 -1.586 1.00 90.75 109 GLN A C 1
ATOM 825 O O . GLN A 1 109 ? 6.466 -6.478 -1.653 1.00 90.75 109 GLN A O 1
ATOM 830 N N . SER A 1 110 ? 8.386 -6.415 -0.508 1.00 90.56 110 SER A N 1
ATOM 831 C CA . SER A 1 110 ? 7.824 -5.656 0.605 1.00 90.56 110 SER A CA 1
ATOM 832 C C . SER A 1 110 ? 8.854 -4.728 1.222 1.00 90.56 110 SER A C 1
ATOM 834 O O . SER A 1 110 ? 10.037 -5.073 1.276 1.00 90.56 110 SER A O 1
ATOM 836 N N . ILE A 1 111 ? 8.401 -3.592 1.737 1.00 86.50 111 ILE A N 1
ATOM 837 C CA . ILE A 1 111 ? 9.241 -2.632 2.451 1.00 86.50 111 ILE A CA 1
ATOM 838 C C . ILE A 1 111 ? 8.446 -1.970 3.571 1.00 86.50 111 ILE A C 1
ATOM 840 O O . ILE A 1 111 ? 7.261 -1.697 3.416 1.00 86.50 111 ILE A O 1
ATOM 844 N N . ASN A 1 112 ? 9.110 -1.680 4.687 1.00 86.31 112 ASN A N 1
ATOM 845 C CA . ASN A 1 112 ? 8.559 -0.882 5.777 1.00 86.31 112 ASN A CA 1
ATOM 846 C C . ASN A 1 112 ? 9.520 0.286 6.041 1.00 86.31 112 ASN A C 1
ATOM 848 O O . ASN A 1 112 ? 10.388 0.166 6.906 1.00 86.31 112 ASN A O 1
ATOM 852 N N . PRO A 1 113 ? 9.454 1.378 5.258 1.00 76.25 113 PRO A N 1
ATOM 853 C CA . PRO A 1 113 ? 10.407 2.471 5.380 1.00 76.25 113 PRO A CA 1
ATOM 854 C C . PRO A 1 113 ? 10.144 3.315 6.644 1.00 76.25 113 PRO A C 1
ATOM 856 O O . PRO A 1 113 ? 9.000 3.401 7.109 1.00 76.25 113 PRO A O 1
ATOM 859 N N . PRO A 1 114 ? 11.177 3.977 7.203 1.00 72.88 114 PRO A N 1
ATOM 860 C CA . PRO A 1 114 ? 10.993 5.005 8.223 1.00 72.88 114 PRO A CA 1
ATOM 861 C C . PRO A 1 114 ? 10.218 6.211 7.670 1.00 72.88 114 PRO A C 1
ATOM 863 O O . PRO A 1 114 ? 10.250 6.503 6.474 1.00 72.88 114 PRO A O 1
ATOM 866 N N . LYS A 1 115 ? 9.492 6.929 8.536 1.00 67.44 115 LYS A N 1
ATOM 867 C CA . LYS A 1 115 ? 8.809 8.174 8.146 1.00 67.44 115 LYS A CA 1
ATOM 868 C C . LYS A 1 115 ? 9.847 9.294 7.899 1.00 67.44 115 LYS A C 1
ATOM 870 O O . LYS A 1 115 ? 10.813 9.346 8.657 1.00 67.44 115 LYS A O 1
ATOM 875 N N . PRO A 1 116 ? 9.650 10.194 6.910 1.00 54.31 116 PRO A N 1
ATOM 876 C CA . PRO A 1 116 ? 8.452 10.373 6.102 1.00 54.31 116 PRO A CA 1
ATOM 877 C C . PRO A 1 116 ? 8.696 9.926 4.653 1.00 54.31 116 PRO A C 1
ATOM 879 O O . PRO A 1 116 ? 8.953 10.745 3.773 1.00 54.31 116 PRO A O 1
ATOM 882 N N . PHE A 1 117 ? 8.564 8.628 4.372 1.00 53.66 117 PHE A N 1
ATOM 883 C CA . PHE A 1 117 ? 8.158 8.239 3.020 1.00 53.66 117 PHE A CA 1
ATOM 884 C C . PHE A 1 117 ? 6.812 8.940 2.721 1.00 53.66 117 PHE A C 1
ATOM 886 O O . PHE A 1 117 ? 5.989 9.033 3.644 1.00 53.66 117 PHE A O 1
ATOM 893 N N . PRO A 1 118 ? 6.602 9.529 1.528 1.00 50.47 118 PRO A N 1
ATOM 894 C CA . PRO A 1 118 ? 5.398 10.305 1.249 1.00 50.47 118 PRO A CA 1
ATOM 895 C C . PRO A 1 118 ? 4.119 9.512 1.566 1.00 50.47 118 PRO A C 1
ATOM 897 O O . PRO A 1 118 ? 4.037 8.315 1.311 1.00 50.47 118 PRO A O 1
ATOM 900 N N . ALA A 1 119 ? 3.168 10.239 2.163 1.00 40.25 119 ALA A N 1
ATOM 901 C CA . ALA A 1 119 ? 1.866 9.834 2.699 1.00 40.25 119 ALA A CA 1
ATOM 902 C C . ALA A 1 119 ? 1.865 9.030 4.019 1.00 40.25 119 ALA A C 1
ATOM 904 O O . ALA A 1 119 ? 1.622 7.828 4.112 1.00 40.25 119 ALA A O 1
ATOM 905 N N . SER A 1 120 ? 2.007 9.782 5.112 1.00 37.38 120 SER A N 1
ATOM 906 C CA . SER A 1 120 ? 1.374 9.462 6.386 1.00 37.38 120 SER A CA 1
ATOM 907 C C . SER A 1 120 ? -0.150 9.555 6.258 1.00 37.38 120 SER A C 1
ATOM 909 O O . SER A 1 120 ? -0.685 10.659 6.196 1.00 37.38 120 SER A O 1
ATOM 911 N N . THR A 1 121 ? -0.807 8.395 6.287 1.00 38.56 121 THR A N 1
ATOM 912 C CA . THR A 1 121 ? -2.097 8.047 6.926 1.00 38.56 121 THR A CA 1
ATOM 913 C C . THR A 1 121 ? -2.864 7.095 5.998 1.00 38.56 121 THR A C 1
ATOM 915 O O . THR A 1 121 ? -3.245 7.459 4.895 1.00 38.56 121 THR A O 1
ATOM 918 N N . PHE A 1 122 ? -3.079 5.874 6.500 1.00 38.72 122 PHE A N 1
ATOM 919 C CA . PHE A 1 122 ? -3.646 4.690 5.837 1.00 38.72 122 PHE A CA 1
ATOM 920 C C . PHE A 1 122 ? -2.711 3.950 4.863 1.00 38.72 122 PHE A C 1
ATOM 922 O O . PHE A 1 122 ? -1.738 4.484 4.353 1.00 38.72 122 PHE A O 1
ATOM 929 N N . ARG A 1 123 ? -2.879 2.626 4.822 1.00 49.66 123 ARG A N 1
ATOM 930 C CA . ARG A 1 123 ? -1.845 1.628 4.511 1.00 49.66 123 ARG A CA 1
ATOM 931 C C . ARG A 1 123 ? -1.828 1.351 2.998 1.00 49.66 123 ARG A C 1
ATOM 933 O O . ARG A 1 123 ? -2.795 0.808 2.467 1.00 49.66 123 ARG A O 1
ATOM 940 N N . ILE A 1 124 ? -0.738 1.723 2.327 1.00 44.72 124 ILE A N 1
ATOM 941 C CA . ILE A 1 124 ? -0.615 1.697 0.861 1.00 44.72 124 ILE A CA 1
ATOM 942 C C . ILE A 1 124 ? 0.021 0.389 0.387 1.00 44.72 124 ILE A C 1
ATOM 944 O O . ILE A 1 124 ? 1.143 0.071 0.752 1.00 44.72 124 ILE A O 1
ATOM 948 N N . ILE A 1 125 ? -0.663 -0.377 -0.458 1.00 50.03 125 ILE A N 1
ATOM 949 C CA . ILE A 1 125 ? -0.105 -1.563 -1.115 1.00 50.03 125 ILE A CA 1
ATOM 950 C C . ILE A 1 125 ? -0.091 -1.273 -2.613 1.00 50.03 125 ILE A C 1
ATOM 952 O O . ILE A 1 125 ? -1.115 -1.354 -3.286 1.00 50.03 125 ILE A O 1
ATOM 956 N N . SER A 1 126 ? 1.078 -0.928 -3.149 1.00 45.66 126 SER A N 1
ATOM 957 C CA . SER A 1 126 ? 1.207 -0.705 -4.586 1.00 45.66 126 SER A CA 1
ATOM 958 C C . SER A 1 126 ? 1.267 -2.051 -5.309 1.00 45.66 126 SER A C 1
ATOM 960 O O . SER A 1 126 ? 2.151 -2.881 -5.086 1.00 45.66 126 SER A O 1
ATOM 962 N N . ILE A 1 127 ? 0.284 -2.300 -6.167 1.00 49.47 127 ILE A N 1
ATOM 963 C CA . ILE A 1 127 ? 0.222 -3.511 -6.982 1.00 49.47 127 ILE A CA 1
ATOM 964 C C . ILE A 1 127 ? 0.482 -3.094 -8.424 1.00 49.47 127 ILE A C 1
ATOM 966 O O . ILE A 1 127 ? -0.439 -2.686 -9.114 1.00 49.47 127 ILE A O 1
ATOM 970 N N . THR A 1 128 ? 1.708 -3.226 -8.923 1.00 50.66 128 THR A N 1
ATOM 971 C CA . THR A 1 128 ? 1.917 -3.251 -10.376 1.00 50.66 128 THR A CA 1
ATOM 972 C C . THR A 1 128 ? 1.716 -4.702 -10.829 1.00 50.66 128 THR A C 1
ATOM 974 O O . THR A 1 128 ? 2.190 -5.643 -10.188 1.00 50.66 128 THR A O 1
ATOM 977 N N . GLY A 1 129 ? 0.894 -4.927 -11.856 1.00 39.16 129 GLY A N 1
ATOM 978 C CA . GLY A 1 129 ? 0.451 -6.274 -12.226 1.00 39.16 129 GLY A CA 1
ATOM 979 C C . GLY A 1 129 ? 0.397 -6.503 -13.733 1.00 39.16 129 GLY A C 1
ATOM 980 O O . GLY A 1 129 ? -0.127 -5.666 -14.467 1.00 39.16 129 GLY A O 1
ATOM 981 N N . ARG A 1 130 ? 0.900 -7.667 -14.176 1.00 46.44 130 ARG A N 1
ATOM 982 C CA . ARG A 1 130 ? 0.724 -8.213 -15.533 1.00 46.44 130 ARG A CA 1
ATOM 983 C C . ARG A 1 130 ? -0.754 -8.391 -15.888 1.00 46.44 130 ARG A C 1
ATOM 985 O O . ARG A 1 130 ? -1.554 -8.849 -15.071 1.00 46.44 130 ARG A O 1
ATOM 992 N N . LYS A 1 131 ? -1.087 -8.183 -17.166 1.00 36.00 131 LYS A N 1
ATOM 993 C CA . LYS A 1 131 ? -2.264 -8.809 -17.783 1.00 36.00 131 LYS A CA 1
ATOM 994 C C . LYS A 1 131 ? -1.998 -10.315 -17.845 1.00 36.00 131 LYS A C 1
ATOM 996 O O . LYS A 1 131 ? -1.000 -10.736 -18.422 1.00 36.00 131 LYS A O 1
ATOM 1001 N N . ALA A 1 132 ? -2.865 -11.123 -17.241 1.00 37.34 132 ALA A N 1
ATOM 1002 C CA . ALA A 1 132 ? -2.802 -12.571 -17.381 1.00 37.34 132 ALA A CA 1
ATOM 1003 C C . ALA A 1 132 ? -3.045 -12.939 -18.853 1.00 37.34 132 ALA A C 1
ATOM 1005 O O . ALA A 1 132 ? -4.181 -12.897 -19.324 1.00 37.34 132 ALA A O 1
ATOM 1006 N N . SER A 1 133 ? -1.997 -13.295 -19.591 1.00 36.66 133 SER A N 1
ATOM 1007 C CA . SER A 1 133 ? -2.165 -14.115 -20.787 1.00 36.66 133 SER A CA 1
ATOM 1008 C C . SER A 1 133 ? -2.498 -15.525 -20.300 1.00 36.66 133 SER A C 1
ATOM 1010 O O . SER A 1 133 ? -1.633 -16.247 -19.805 1.00 36.66 133 SER A O 1
ATOM 1012 N N . ARG A 1 134 ? -3.792 -15.854 -20.325 1.00 29.34 134 ARG A N 1
ATOM 1013 C CA . ARG A 1 134 ? -4.291 -17.230 -20.192 1.00 29.34 134 ARG A CA 1
ATOM 1014 C C . ARG A 1 134 ? -3.853 -18.061 -21.418 1.00 29.34 134 ARG A C 1
ATOM 1016 O O . ARG A 1 134 ? -3.548 -17.437 -22.433 1.00 29.34 134 ARG A O 1
ATOM 1023 N N . PRO A 1 135 ? -3.751 -19.397 -21.260 1.00 40.41 135 PRO A N 1
ATOM 1024 C CA . PRO A 1 135 ? -2.937 -20.295 -22.090 1.00 40.41 135 PRO A CA 1
ATOM 1025 C C . PRO A 1 135 ? -3.284 -20.295 -23.576 1.00 40.41 135 PRO A C 1
ATOM 1027 O O . PRO A 1 135 ? -4.469 -20.060 -23.903 1.00 40.41 135 PRO A O 1
#

Foldseek 3Di:
DDDPDDPDDDDDDDKPDCDPPCNPHCPTSVNVVVVVCVVVVHDDPADEAEPDEDDFFQDAQPDDDPDPVVPVVDGSGRFAWEFEFAPVCPVVSVVVQVVVVVVDPGHYHYDHDYPPPDDDDHGYTYGYHDDDPDD

Organism: NCBI:txid2927980

Radius of gyration: 16.97 Å; chains: 1; bounding box: 39×48×41 Å